Protein AF-A0A0D0CA30-F1 (afdb_monomer_lite)

Foldseek 3Di:
DDDPPVVVVVLVVLLVLVLVQLLCVLLVHDHDDRDDQPPDPVSVVSNVVSNVVSVVVSVVVVVCVVPVPPD

Secondary structure (DSSP, 8-state):
-PPPHHHHHHHHHHHHHHHHHHHHHHTTPPPPPPPPPP--HHHHHHHHHHHHHHHHHHHHHHHHHHS----

Structure (mmCIF, N/CA/C/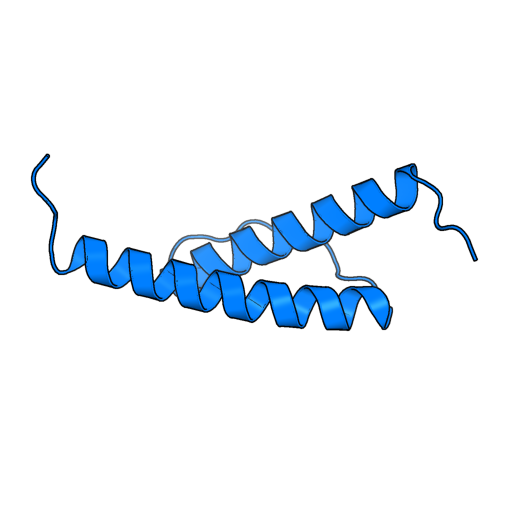O backbone):
data_AF-A0A0D0CA30-F1
#
_entry.id   AF-A0A0D0CA30-F1
#
loop_
_atom_site.group_PDB
_atom_site.id
_atom_site.type_symbol
_atom_site.label_atom_id
_atom_site.label_alt_id
_atom_site.label_comp_id
_atom_site.label_asym_id
_atom_site.label_entity_id
_atom_site.label_seq_id
_atom_site.pdbx_PDB_ins_code
_atom_site.Cartn_x
_atom_site.Cartn_y
_atom_site.Cartn_z
_atom_site.occupancy
_atom_site.B_iso_or_equiv
_atom_site.auth_seq_id
_atom_site.auth_comp_id
_atom_site.auth_asym_id
_atom_site.auth_atom_id
_atom_site.pdbx_PDB_model_num
ATOM 1 N N . MET A 1 1 ? 20.884 5.880 -15.791 1.00 55.62 1 MET A N 1
ATOM 2 C CA . MET A 1 1 ? 20.305 4.820 -16.639 1.00 55.62 1 MET A CA 1
ATOM 3 C C . MET A 1 1 ? 18.809 5.054 -16.613 1.00 55.62 1 MET A C 1
ATOM 5 O O . MET A 1 1 ? 18.263 5.062 -15.516 1.00 55.62 1 MET A O 1
ATOM 9 N N . ASP A 1 2 ? 18.183 5.357 -17.750 1.00 72.38 2 ASP A N 1
ATOM 10 C CA . ASP A 1 2 ? 16.726 5.513 -17.798 1.00 72.38 2 ASP A CA 1
ATOM 11 C C . ASP A 1 2 ? 16.067 4.156 -17.570 1.00 72.38 2 ASP A C 1
ATOM 13 O O . ASP A 1 2 ? 16.403 3.167 -18.223 1.00 72.38 2 ASP A O 1
ATOM 17 N N . ILE A 1 3 ? 15.160 4.102 -16.599 1.00 64.75 3 ILE A N 1
ATOM 18 C CA . ILE A 1 3 ? 14.390 2.901 -16.305 1.00 64.75 3 ILE A CA 1
ATOM 19 C C . ILE A 1 3 ? 13.261 2.831 -17.340 1.00 64.75 3 ILE A C 1
ATOM 21 O O . ILE A 1 3 ? 12.492 3.788 -17.447 1.00 64.75 3 ILE A O 1
ATOM 25 N N . PRO A 1 4 ? 13.114 1.725 -18.088 1.00 79.62 4 PRO A N 1
ATOM 26 C CA . PRO A 1 4 ? 11.992 1.559 -19.002 1.00 79.62 4 PRO A CA 1
ATOM 27 C C . PRO A 1 4 ? 10.651 1.758 -18.282 1.00 79.62 4 PRO A C 1
ATOM 29 O O . PRO A 1 4 ? 10.442 1.223 -17.194 1.00 79.62 4 PRO A O 1
ATOM 32 N N . SER A 1 5 ? 9.715 2.481 -18.897 1.00 77.19 5 SER A N 1
ATOM 33 C CA . SER A 1 5 ? 8.412 2.812 -18.295 1.00 77.19 5 SER A CA 1
ATOM 34 C C . SER A 1 5 ? 7.617 1.584 -17.829 1.00 77.19 5 SER A C 1
ATOM 36 O O . SER A 1 5 ? 6.955 1.628 -16.794 1.00 77.19 5 SER A O 1
ATOM 38 N N . HIS A 1 6 ? 7.736 0.454 -18.535 1.00 77.81 6 HIS A N 1
ATOM 39 C CA . HIS A 1 6 ? 7.115 -0.812 -18.130 1.00 77.81 6 HIS A CA 1
ATOM 40 C C . HIS A 1 6 ? 7.690 -1.365 -16.813 1.00 77.81 6 HIS A C 1
ATOM 42 O O . HIS A 1 6 ? 6.960 -1.957 -16.024 1.00 77.81 6 HIS A O 1
ATOM 48 N N . TRP A 1 7 ? 8.981 -1.144 -16.549 1.00 76.56 7 TRP A N 1
ATOM 49 C CA . TRP A 1 7 ? 9.633 -1.555 -15.306 1.00 76.56 7 TRP A CA 1
ATOM 50 C C . TRP A 1 7 ? 9.233 -0.648 -14.139 1.00 76.56 7 TRP A C 1
ATOM 52 O O . TRP A 1 7 ? 9.035 -1.127 -13.027 1.00 76.56 7 TRP A O 1
ATOM 62 N N . GLN A 1 8 ? 9.043 0.650 -14.393 1.00 77.75 8 GLN A N 1
ATOM 63 C CA . GLN A 1 8 ? 8.533 1.584 -13.384 1.00 77.75 8 GL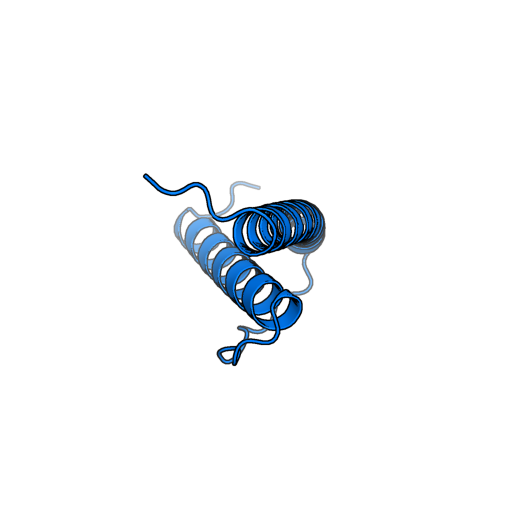N A CA 1
ATOM 64 C C . GLN A 1 8 ? 7.110 1.225 -12.946 1.00 77.75 8 GLN A C 1
ATOM 66 O O . GLN A 1 8 ? 6.858 1.142 -11.748 1.00 77.75 8 GLN A O 1
ATOM 71 N N . LEU A 1 9 ? 6.207 0.950 -13.895 1.00 82.75 9 LEU A N 1
ATOM 72 C CA . LEU A 1 9 ? 4.840 0.511 -13.591 1.00 82.75 9 LEU A CA 1
ATOM 73 C C . LEU A 1 9 ? 4.828 -0.782 -12.768 1.00 82.75 9 LEU A C 1
ATOM 75 O O . LEU A 1 9 ? 4.136 -0.863 -11.761 1.00 82.75 9 LEU A O 1
ATOM 79 N N . HIS A 1 10 ? 5.659 -1.755 -13.144 1.00 83.62 10 HIS A N 1
ATOM 80 C CA . HIS A 1 10 ? 5.777 -3.008 -12.404 1.00 83.62 10 HIS A CA 1
ATOM 81 C C . HIS A 1 10 ? 6.287 -2.804 -10.966 1.00 83.62 10 HIS A C 1
ATOM 83 O O . HIS A 1 10 ? 5.773 -3.417 -10.035 1.00 83.62 10 HIS A O 1
ATOM 89 N N . MET A 1 11 ? 7.272 -1.922 -10.752 1.00 82.69 11 MET A N 1
ATOM 90 C CA . MET A 1 11 ? 7.739 -1.604 -9.396 1.00 82.69 11 MET A CA 1
ATOM 91 C C . MET A 1 11 ? 6.671 -0.880 -8.566 1.00 82.69 11 MET A C 1
ATOM 93 O O . MET A 1 11 ? 6.531 -1.179 -7.382 1.00 82.69 11 MET A O 1
ATOM 97 N N . LEU A 1 12 ? 5.900 0.029 -9.175 1.00 84.00 12 LEU A N 1
ATOM 98 C CA . LEU A 1 12 ? 4.791 0.710 -8.501 1.00 84.00 12 LEU A CA 1
ATOM 99 C C . LEU A 1 12 ? 3.696 -0.272 -8.073 1.00 84.00 12 LEU A C 1
ATOM 101 O O . LEU A 1 12 ? 3.233 -0.183 -6.940 1.00 84.00 12 LEU A O 1
ATOM 105 N N . ASP A 1 13 ? 3.334 -1.235 -8.923 1.00 86.88 13 ASP A N 1
ATOM 106 C CA . ASP A 1 13 ? 2.351 -2.272 -8.580 1.00 86.88 13 ASP A CA 1
ATOM 107 C C . ASP A 1 13 ? 2.818 -3.139 -7.402 1.00 86.88 13 ASP A C 1
ATOM 109 O O . ASP A 1 13 ? 2.031 -3.454 -6.506 1.00 86.88 13 ASP A O 1
ATOM 113 N N . ILE A 1 14 ? 4.110 -3.485 -7.355 1.00 85.88 14 ILE A N 1
ATOM 114 C CA . ILE A 1 14 ? 4.696 -4.221 -6.227 1.00 85.88 14 ILE A CA 1
ATOM 115 C C . ILE A 1 14 ? 4.613 -3.396 -4.935 1.00 85.88 14 ILE A C 1
ATOM 117 O O . ILE A 1 14 ? 4.170 -3.914 -3.910 1.00 85.88 14 ILE A O 1
ATOM 121 N N . ILE A 1 15 ? 5.014 -2.119 -4.974 1.00 86.62 15 ILE A N 1
ATOM 122 C CA . ILE A 1 15 ? 4.989 -1.231 -3.800 1.00 86.62 15 ILE A CA 1
ATOM 123 C C . ILE A 1 15 ? 3.548 -1.002 -3.330 1.00 86.62 15 ILE A C 1
ATOM 125 O O . ILE A 1 15 ? 3.276 -1.072 -2.135 1.00 86.62 15 ILE A O 1
ATOM 129 N N . ALA A 1 16 ? 2.607 -0.792 -4.251 1.00 87.69 16 ALA A N 1
ATOM 130 C CA . ALA A 1 16 ? 1.195 -0.632 -3.923 1.00 87.69 16 ALA A CA 1
ATOM 131 C C . ALA A 1 16 ? 0.618 -1.903 -3.277 1.00 87.69 16 ALA A C 1
ATOM 133 O O . ALA A 1 16 ? -0.068 -1.822 -2.257 1.00 87.69 16 ALA A O 1
ATOM 134 N N . GLY A 1 17 ? 0.936 -3.081 -3.824 1.00 89.19 17 GLY A N 1
ATOM 135 C CA . GLY A 1 17 ? 0.549 -4.365 -3.238 1.00 89.19 17 GLY A CA 1
ATOM 136 C C . GLY A 1 17 ? 1.117 -4.560 -1.830 1.00 89.19 17 GLY A C 1
ATOM 137 O O . GLY A 1 17 ? 0.392 -4.967 -0.922 1.00 89.19 17 GLY A O 1
ATOM 138 N N . TYR A 1 18 ? 2.387 -4.199 -1.631 1.00 88.12 18 TYR A N 1
ATOM 139 C CA . TYR A 1 18 ? 3.028 -4.188 -0.319 1.00 88.12 18 TYR A CA 1
ATOM 140 C C . TYR A 1 18 ? 2.312 -3.246 0.661 1.00 88.12 18 TYR A C 1
ATOM 142 O O . TYR A 1 18 ? 1.895 -3.690 1.727 1.00 88.12 18 TYR A O 1
ATOM 150 N N . MET A 1 19 ? 2.081 -1.982 0.285 1.00 89.94 19 MET A N 1
ATOM 151 C CA . MET A 1 19 ? 1.407 -0.989 1.134 1.00 89.94 19 MET A CA 1
ATOM 152 C C . MET A 1 19 ? 0.021 -1.447 1.587 1.00 89.94 19 MET A C 1
ATOM 154 O O . MET A 1 19 ? -0.329 -1.308 2.758 1.00 89.94 19 MET A O 1
ATOM 158 N N . VAL A 1 20 ? -0.770 -2.009 0.668 1.00 88.94 20 VAL A N 1
ATOM 159 C CA . VAL A 1 20 ? -2.106 -2.530 0.984 1.00 88.94 20 VAL A CA 1
ATOM 160 C C . VAL A 1 20 ? -2.009 -3.672 1.989 1.00 88.94 20 VAL A C 1
ATOM 162 O O . VAL A 1 20 ? -2.738 -3.672 2.979 1.00 88.94 20 VAL A O 1
ATOM 165 N N . ASN A 1 21 ? -1.098 -4.621 1.778 1.00 90.38 21 ASN A N 1
ATOM 166 C CA . ASN A 1 21 ? -0.931 -5.746 2.692 1.00 90.38 21 ASN A CA 1
ATOM 167 C C . ASN A 1 21 ? -0.452 -5.305 4.078 1.00 90.38 21 ASN A C 1
ATOM 169 O O . ASN A 1 21 ? -1.056 -5.716 5.066 1.00 90.38 21 ASN A O 1
ATOM 173 N N . GLN A 1 22 ? 0.544 -4.418 4.156 1.00 88.88 22 GLN A N 1
ATOM 174 C CA . GLN A 1 22 ? 1.023 -3.884 5.432 1.00 88.88 22 GLN A CA 1
ATOM 175 C C . GLN A 1 22 ? -0.075 -3.120 6.177 1.00 88.88 22 GLN A C 1
ATOM 177 O O . GLN A 1 22 ? -0.209 -3.244 7.395 1.00 88.88 22 GLN A O 1
ATOM 182 N N . PHE A 1 23 ? -0.892 -2.341 5.461 1.00 89.12 23 PHE A N 1
ATOM 183 C CA . PHE A 1 23 ? -2.017 -1.637 6.068 1.00 89.12 23 PHE A CA 1
ATOM 184 C C . PHE A 1 23 ? -3.044 -2.611 6.645 1.00 89.12 23 PHE A C 1
ATOM 186 O O . PHE A 1 23 ? -3.404 -2.476 7.814 1.00 89.12 23 PHE A O 1
ATOM 193 N N . LEU A 1 24 ? -3.473 -3.603 5.856 1.00 89.50 24 LEU A N 1
ATOM 194 C CA . LEU A 1 24 ? -4.428 -4.627 6.286 1.00 89.50 24 LEU A CA 1
ATOM 195 C C . LEU A 1 24 ? -3.904 -5.402 7.500 1.00 89.50 24 LEU A C 1
ATOM 197 O O . LEU A 1 24 ? -4.638 -5.553 8.474 1.00 89.50 24 LEU A O 1
ATOM 201 N N . GLU A 1 25 ? -2.634 -5.811 7.486 1.00 88.50 25 GLU A N 1
ATOM 202 C CA . GLU A 1 25 ? -1.984 -6.473 8.621 1.00 88.50 25 GLU A CA 1
ATOM 203 C C . GLU A 1 25 ? -2.007 -5.591 9.876 1.00 88.50 25 GLU A C 1
ATOM 205 O O . GLU A 1 25 ? -2.422 -6.038 10.946 1.00 88.50 25 GLU A O 1
ATOM 210 N N . THR A 1 26 ? -1.651 -4.310 9.734 1.00 88.00 26 THR A N 1
ATOM 211 C CA . THR A 1 26 ? -1.609 -3.351 10.851 1.00 88.00 26 THR A CA 1
ATOM 212 C C . THR A 1 26 ? -2.982 -3.160 11.504 1.00 88.00 26 THR A C 1
ATOM 214 O O . THR A 1 26 ? -3.073 -2.944 12.714 1.00 88.00 26 THR A O 1
ATOM 217 N N . ILE A 1 27 ? -4.066 -3.251 10.728 1.00 87.94 27 ILE A N 1
ATOM 218 C CA . ILE A 1 27 ? -5.440 -3.148 11.243 1.00 87.94 27 ILE A CA 1
ATOM 219 C C . ILE A 1 27 ? -6.080 -4.512 11.559 1.00 87.94 27 ILE A C 1
ATOM 221 O O . ILE A 1 27 ? -7.269 -4.564 11.883 1.00 87.94 27 ILE A O 1
ATOM 225 N N . GLY A 1 28 ? -5.315 -5.607 11.485 1.00 86.88 28 GLY A N 1
ATOM 226 C CA . GLY A 1 28 ? -5.766 -6.962 11.817 1.00 86.88 28 GLY A CA 1
ATOM 227 C C . GLY A 1 28 ? -6.719 -7.591 10.795 1.00 86.88 28 GLY A C 1
ATOM 228 O O . GLY A 1 28 ? -7.514 -8.461 11.151 1.00 86.88 28 GLY A O 1
ATOM 229 N N . GLN A 1 29 ? -6.684 -7.142 9.539 1.00 87.88 29 GLN A N 1
ATOM 230 C CA . GLN A 1 29 ? -7.461 -7.706 8.438 1.00 87.88 29 GLN A CA 1
ATOM 231 C C . GLN A 1 29 ? -6.672 -8.768 7.653 1.00 87.88 29 GLN A C 1
ATOM 233 O O . GLN A 1 29 ? -5.442 -8.727 7.611 1.00 87.88 29 GLN A O 1
ATOM 238 N N . PRO A 1 30 ? -7.368 -9.721 7.000 1.00 86.19 30 PRO A N 1
ATOM 239 C CA . PRO A 1 30 ? -6.720 -10.710 6.148 1.00 86.19 30 PRO A CA 1
ATOM 240 C C . PRO A 1 30 ? -5.933 -10.039 5.021 1.00 86.19 30 PRO A C 1
ATOM 242 O O . PRO A 1 30 ? -6.476 -9.214 4.284 1.00 86.19 30 PRO A O 1
ATOM 245 N N . THR A 1 31 ? -4.670 -10.423 4.867 1.00 85.00 31 THR A N 1
ATOM 246 C CA . THR A 1 31 ? -3.801 -9.946 3.790 1.00 85.00 31 THR A CA 1
ATOM 247 C C . THR A 1 31 ? -3.937 -10.817 2.543 1.00 85.00 31 THR A C 1
ATOM 249 O O . THR A 1 31 ? -4.433 -11.948 2.579 1.00 85.00 31 THR A O 1
ATOM 252 N N . ARG A 1 32 ? -3.504 -10.282 1.402 1.00 78.62 32 ARG A N 1
ATOM 253 C CA . ARG A 1 32 ? -3.394 -11.021 0.140 1.00 78.62 32 ARG A CA 1
ATOM 254 C C . ARG A 1 32 ? -1.934 -11.464 -0.046 1.00 78.62 32 ARG A C 1
ATOM 256 O O . ARG A 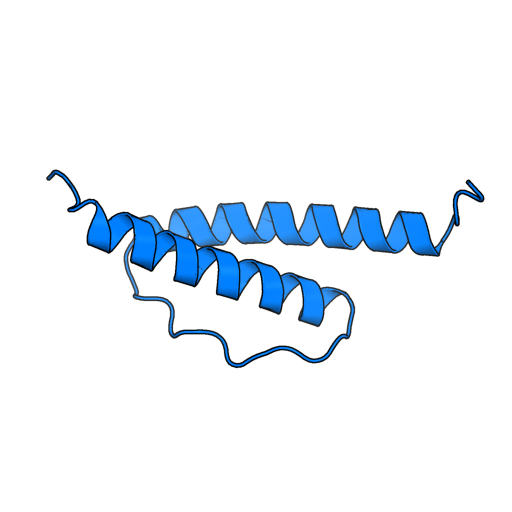1 32 ? -1.058 -10.847 0.552 1.00 78.62 32 ARG A O 1
ATOM 263 N N . PRO A 1 33 ? -1.618 -12.489 -0.862 1.00 75.75 33 PRO A N 1
ATOM 264 C CA . PRO A 1 33 ? -0.223 -12.854 -1.112 1.00 75.75 33 PRO A CA 1
ATOM 265 C C . PRO A 1 33 ? 0.596 -11.649 -1.591 1.00 75.75 33 PRO A C 1
ATOM 267 O O . PRO A 1 33 ? 0.272 -11.052 -2.617 1.00 75.75 33 PRO A O 1
ATOM 270 N N . THR A 1 34 ? 1.626 -11.277 -0.829 1.00 68.44 34 THR A N 1
ATOM 271 C CA . THR A 1 34 ? 2.528 -10.174 -1.178 1.00 68.44 34 THR A CA 1
ATOM 272 C C . THR A 1 34 ? 3.440 -10.614 -2.325 1.00 68.44 34 THR A C 1
ATOM 274 O O . THR A 1 34 ? 4.076 -11.667 -2.214 1.00 68.44 34 THR A O 1
ATOM 277 N N . PRO A 1 35 ? 3.531 -9.847 -3.426 1.00 69.75 35 PRO A N 1
ATOM 278 C CA . PRO A 1 35 ? 4.542 -10.081 -4.449 1.00 69.75 35 PRO A CA 1
ATOM 279 C C . PRO A 1 35 ? 5.944 -10.008 -3.838 1.00 69.75 35 PRO A C 1
ATOM 281 O O . PRO A 1 35 ? 6.208 -9.151 -2.996 1.00 69.75 35 PRO A O 1
ATOM 284 N N . ALA A 1 36 ? 6.849 -10.890 -4.262 1.00 73.00 36 ALA A N 1
ATOM 285 C CA . ALA A 1 36 ? 8.229 -10.849 -3.796 1.00 73.00 36 ALA A CA 1
ATOM 286 C C . ALA A 1 36 ? 8.864 -9.498 -4.168 1.00 73.00 36 ALA A C 1
ATOM 288 O O . ALA A 1 36 ? 8.923 -9.140 -5.346 1.00 73.00 36 ALA A O 1
ATOM 289 N N . LEU A 1 37 ? 9.316 -8.756 -3.156 1.00 71.06 37 LEU A N 1
ATOM 290 C CA . LEU A 1 37 ? 10.022 -7.491 -3.332 1.00 71.06 37 LEU A CA 1
ATOM 291 C C . LEU A 1 37 ? 11.410 -7.787 -3.925 1.00 71.06 37 LEU A C 1
ATOM 293 O O . LEU A 1 37 ? 12.181 -8.518 -3.303 1.00 71.06 37 LEU A O 1
ATOM 297 N N . PRO A 1 38 ? 11.757 -7.270 -5.116 1.00 69.88 38 PRO A N 1
ATOM 298 C CA . PRO A 1 38 ? 13.110 -7.422 -5.637 1.00 69.88 38 PRO A CA 1
ATOM 299 C C . PRO A 1 38 ? 14.118 -6.623 -4.796 1.00 69.88 38 PRO A C 1
ATOM 301 O O . PRO A 1 38 ? 13.935 -5.425 -4.586 1.00 69.88 38 PRO A O 1
ATOM 304 N N . ASP A 1 39 ? 15.219 -7.254 -4.379 1.00 67.00 39 ASP A N 1
ATOM 305 C CA . ASP A 1 39 ? 16.296 -6.623 -3.596 1.00 67.00 39 ASP A CA 1
ATOM 306 C C . ASP A 1 39 ? 17.098 -5.612 -4.432 1.00 67.00 39 ASP A C 1
ATOM 308 O O . ASP A 1 39 ? 18.227 -5.841 -4.869 1.00 67.00 39 ASP A O 1
ATOM 312 N N . THR A 1 40 ? 16.492 -4.454 -4.678 1.00 74.25 40 THR A N 1
ATOM 313 C CA . THR A 1 40 ? 17.132 -3.304 -5.313 1.00 74.25 40 THR A CA 1
ATOM 314 C C . THR A 1 40 ? 17.084 -2.117 -4.360 1.00 74.25 40 THR A C 1
ATOM 316 O O . THR A 1 40 ? 16.082 -1.879 -3.687 1.00 74.25 40 THR A O 1
ATOM 319 N N . SER A 1 41 ? 18.163 -1.334 -4.301 1.00 71.94 41 SER A N 1
ATOM 320 C CA . SER A 1 41 ? 18.266 -0.175 -3.400 1.00 71.94 41 SER A CA 1
ATOM 321 C C . SER A 1 41 ? 17.180 0.883 -3.635 1.00 71.94 41 SER A C 1
ATOM 323 O O . SER A 1 41 ? 16.732 1.523 -2.687 1.00 71.94 41 SER A O 1
ATOM 325 N N . ILE A 1 42 ? 16.718 1.030 -4.882 1.00 72.12 42 ILE A N 1
ATOM 326 C CA . ILE A 1 42 ? 15.597 1.907 -5.258 1.00 72.12 42 ILE A CA 1
ATOM 327 C C . ILE A 1 42 ? 14.301 1.435 -4.591 1.00 72.12 42 ILE A C 1
ATOM 329 O O . ILE A 1 42 ? 13.558 2.244 -4.039 1.00 72.12 42 ILE A O 1
ATOM 333 N N . LEU A 1 43 ? 14.050 0.125 -4.603 1.00 73.94 43 LEU A N 1
ATOM 334 C CA . LEU A 1 43 ? 12.858 -0.451 -3.997 1.00 73.94 43 LEU A CA 1
ATOM 335 C C . LEU A 1 43 ? 12.903 -0.354 -2.467 1.00 73.94 43 LEU A C 1
ATOM 337 O O . LEU A 1 43 ? 11.883 -0.059 -1.861 1.00 73.94 43 LEU A O 1
ATOM 341 N N . LEU A 1 44 ? 14.077 -0.507 -1.844 1.00 78.25 44 LEU A N 1
ATOM 342 C CA . LEU A 1 44 ? 14.239 -0.366 -0.389 1.00 78.25 44 LEU A CA 1
ATOM 343 C C . LEU A 1 44 ? 13.901 1.047 0.113 1.00 78.25 44 LEU A C 1
ATOM 345 O O . LEU A 1 44 ? 13.214 1.188 1.122 1.00 78.25 44 LEU A O 1
ATOM 349 N N . SER A 1 45 ? 14.336 2.094 -0.600 1.00 82.69 45 SER A N 1
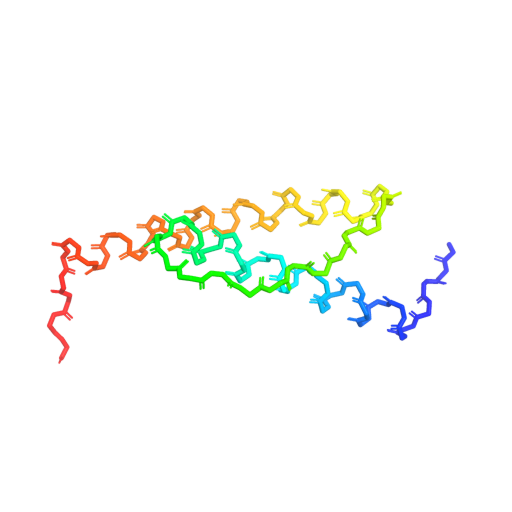ATOM 350 C CA . SER A 1 45 ? 13.967 3.478 -0.255 1.00 82.69 45 SER A CA 1
ATOM 351 C C . SER A 1 45 ? 12.459 3.706 -0.388 1.00 82.69 45 SER A C 1
ATOM 353 O O . SER A 1 45 ? 11.851 4.323 0.482 1.00 82.69 45 SER A O 1
ATOM 355 N N . ALA A 1 46 ? 11.844 3.173 -1.447 1.00 83.69 46 ALA A N 1
ATOM 356 C CA . ALA A 1 46 ? 10.406 3.294 -1.667 1.00 83.69 46 ALA A CA 1
ATOM 357 C C . ALA A 1 46 ? 9.576 2.492 -0.646 1.00 83.69 46 ALA A C 1
ATOM 359 O O . ALA A 1 46 ? 8.523 2.953 -0.218 1.00 83.69 46 ALA A O 1
ATOM 360 N N . VAL A 1 47 ? 10.063 1.326 -0.210 1.00 84.38 47 VAL A N 1
ATOM 361 C CA . VAL A 1 47 ? 9.459 0.527 0.871 1.00 84.38 47 VAL A CA 1
ATOM 362 C C . VAL A 1 47 ? 9.507 1.283 2.201 1.00 84.38 47 VAL A C 1
ATOM 364 O O . VAL A 1 47 ? 8.512 1.319 2.918 1.00 84.38 47 VAL A O 1
ATOM 367 N N . PHE A 1 48 ? 10.617 1.961 2.505 1.00 86.38 48 PHE A N 1
ATOM 368 C CA . PHE A 1 48 ? 10.725 2.770 3.721 1.00 86.38 48 PHE A CA 1
ATOM 369 C C . PHE A 1 48 ? 9.743 3.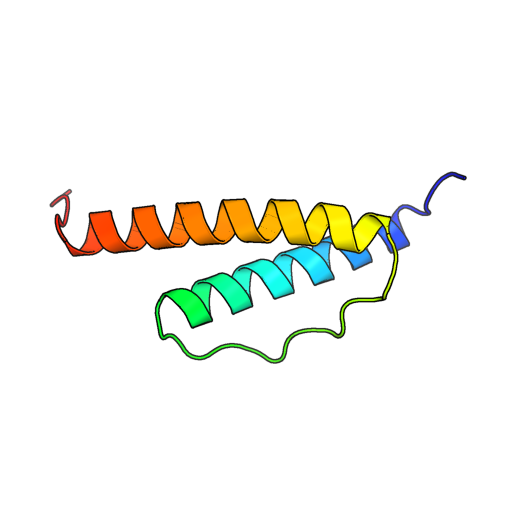956 3.742 1.00 86.38 48 PHE A C 1
ATOM 371 O O . PHE A 1 48 ? 9.166 4.278 4.783 1.00 86.38 48 PHE A O 1
ATOM 378 N N . GLU A 1 49 ? 9.526 4.613 2.600 1.00 87.94 49 GLU A N 1
ATOM 379 C CA . GLU A 1 49 ? 8.493 5.651 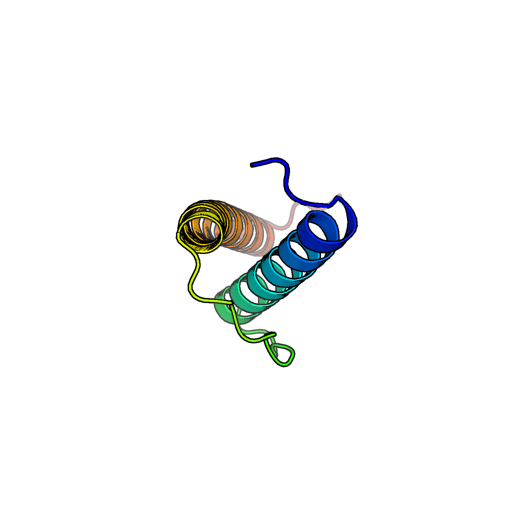2.470 1.00 87.94 49 GLU A CA 1
ATOM 380 C C . GLU A 1 49 ? 7.079 5.062 2.582 1.00 87.94 49 GLU A C 1
ATOM 382 O O . GLU A 1 49 ? 6.233 5.600 3.301 1.00 87.94 49 GLU A O 1
ATOM 387 N N . ALA A 1 50 ? 6.838 3.925 1.926 1.00 88.06 50 ALA A N 1
ATOM 388 C CA . ALA A 1 50 ? 5.584 3.185 1.991 1.00 88.06 50 ALA A CA 1
ATOM 389 C C . ALA A 1 50 ? 5.199 2.816 3.433 1.00 88.06 50 ALA A C 1
ATOM 391 O O . ALA A 1 50 ? 4.053 3.038 3.824 1.00 88.06 50 ALA A O 1
ATOM 392 N N . ASP A 1 51 ? 6.144 2.339 4.246 1.00 89.56 51 ASP A N 1
ATOM 393 C CA . ASP A 1 51 ? 5.903 1.994 5.652 1.00 89.56 51 ASP A CA 1
ATOM 394 C C . ASP A 1 51 ? 5.458 3.202 6.486 1.00 89.56 51 ASP A C 1
ATOM 396 O O . ASP A 1 51 ? 4.515 3.107 7.278 1.00 89.56 51 ASP A O 1
ATOM 400 N N . GLN A 1 52 ? 6.080 4.369 6.287 1.00 91.31 52 GLN A N 1
ATOM 401 C CA . GLN A 1 52 ? 5.686 5.600 6.987 1.00 91.31 52 GLN A CA 1
ATOM 402 C C . GLN A 1 52 ? 4.262 6.039 6.626 1.00 91.31 52 GLN A C 1
ATOM 404 O O . GLN A 1 52 ? 3.494 6.475 7.497 1.00 91.31 52 GLN A O 1
ATOM 409 N N . ILE A 1 53 ? 3.897 5.911 5.347 1.00 91.88 53 ILE A N 1
ATOM 410 C CA . ILE A 1 53 ? 2.549 6.218 4.862 1.00 91.88 53 ILE A CA 1
ATOM 411 C C . ILE A 1 53 ? 1.544 5.239 5.470 1.00 91.88 53 ILE A C 1
ATOM 413 O O . ILE A 1 53 ? 0.543 5.674 6.043 1.00 91.88 53 ILE A O 1
ATOM 417 N N . VAL A 1 54 ? 1.825 3.935 5.408 1.00 92.19 54 VAL A N 1
ATOM 418 C CA . VAL A 1 54 ? 0.961 2.884 5.961 1.00 92.19 54 VAL A CA 1
ATOM 419 C C . VAL A 1 54 ? 0.722 3.095 7.450 1.00 92.19 54 VAL A C 1
ATOM 421 O O . VAL A 1 54 ? -0.424 3.049 7.900 1.00 92.19 54 VAL A O 1
ATOM 424 N N . TRP A 1 55 ? 1.773 3.390 8.215 1.00 91.38 55 TRP A N 1
ATOM 425 C CA . TRP A 1 55 ? 1.646 3.648 9.645 1.00 91.38 55 TRP A CA 1
ATOM 426 C C . TRP A 1 55 ? 0.764 4.870 9.930 1.00 91.38 55 TRP A C 1
ATOM 428 O O . TRP A 1 55 ? -0.118 4.829 10.792 1.00 91.38 55 TRP A O 1
ATOM 438 N N . SER A 1 56 ? 0.944 5.945 9.157 1.00 91.56 56 SER A N 1
ATOM 439 C CA . SER A 1 56 ? 0.117 7.152 9.262 1.00 91.56 56 SER A CA 1
ATOM 440 C C . SER A 1 56 ? -1.350 6.871 8.924 1.00 91.56 56 SER A C 1
ATOM 442 O O . SER A 1 56 ? -2.246 7.314 9.647 1.00 91.56 56 SER A O 1
ATOM 444 N N . MET A 1 57 ? -1.608 6.088 7.871 1.00 92.38 57 MET A N 1
ATOM 445 C CA . MET A 1 57 ? -2.953 5.656 7.482 1.00 92.38 57 MET A CA 1
ATOM 446 C C . MET A 1 57 ? -3.603 4.790 8.559 1.00 92.38 57 MET A C 1
ATOM 448 O O . MET A 1 57 ? -4.756 5.022 8.915 1.00 92.38 57 MET A O 1
ATOM 452 N N . ALA A 1 58 ? -2.872 3.822 9.113 1.00 89.75 58 ALA A N 1
ATOM 453 C CA . ALA A 1 58 ? -3.373 2.951 10.170 1.00 89.75 58 ALA A CA 1
ATOM 454 C C . ALA A 1 58 ? -3.738 3.748 11.427 1.00 89.75 58 ALA A C 1
ATOM 456 O O . ALA A 1 58 ? -4.808 3.549 12.003 1.00 89.75 58 ALA A O 1
ATOM 457 N N . LYS A 1 59 ? -2.901 4.718 11.809 1.00 90.56 59 LYS A N 1
ATOM 458 C CA . LYS A 1 59 ? -3.187 5.622 12.926 1.00 90.56 59 LYS A CA 1
ATOM 459 C C . LYS A 1 59 ? -4.425 6.483 12.665 1.00 90.56 59 LYS A C 1
ATOM 461 O O . LYS A 1 59 ? -5.274 6.618 13.544 1.00 90.56 59 LYS A O 1
ATOM 466 N N . ALA A 1 60 ? -4.564 7.041 11.461 1.00 89.69 60 ALA A N 1
ATOM 467 C CA . ALA A 1 60 ? -5.754 7.799 11.072 1.00 89.69 60 ALA A CA 1
ATOM 468 C C . ALA A 1 60 ? -7.022 6.930 11.109 1.00 89.69 60 ALA A C 1
ATOM 470 O O . ALA A 1 60 ? -8.039 7.349 11.660 1.00 89.69 60 ALA A O 1
ATOM 471 N N . TYR A 1 61 ? -6.940 5.698 10.604 1.00 88.25 61 TYR A N 1
ATOM 472 C CA . TYR A 1 61 ? -8.027 4.721 10.643 1.00 88.25 61 TYR A CA 1
ATOM 473 C C . TYR A 1 61 ? -8.444 4.373 12.081 1.00 88.25 61 TYR A C 1
ATOM 475 O O . TYR A 1 61 ? -9.629 4.385 12.411 1.00 88.25 61 TYR A O 1
ATOM 483 N N . GLN A 1 62 ? -7.482 4.120 12.973 1.00 86.25 62 GLN A N 1
ATOM 484 C CA . GLN A 1 62 ? -7.753 3.871 14.394 1.00 86.25 62 GLN A CA 1
ATOM 485 C C . GLN A 1 62 ? -8.429 5.069 15.071 1.00 86.25 62 GLN A C 1
ATOM 487 O O . GLN A 1 62 ? -9.394 4.893 15.820 1.00 86.25 62 GLN A O 1
ATOM 492 N N . ASN A 1 63 ? -7.973 6.288 14.773 1.00 87.19 63 ASN A N 1
ATOM 493 C CA . ASN A 1 63 ? -8.583 7.507 15.297 1.00 87.19 63 ASN A CA 1
ATOM 494 C C . ASN A 1 63 ? -10.036 7.667 14.817 1.00 87.19 63 ASN A C 1
ATOM 496 O O . ASN A 1 63 ? -10.902 7.975 15.632 1.00 87.19 63 ASN A O 1
ATOM 500 N N . GLN A 1 64 ? -10.324 7.386 13.539 1.00 81.81 64 GLN A N 1
ATOM 501 C CA . GLN A 1 64 ? -11.691 7.404 12.991 1.00 81.81 64 GLN A CA 1
ATOM 502 C C . GLN A 1 64 ? -12.603 6.355 13.634 1.00 81.81 64 GLN A C 1
ATOM 504 O O . GLN A 1 64 ? -13.780 6.612 13.858 1.00 81.81 64 GLN A O 1
ATOM 509 N N . ARG A 1 65 ? -12.080 5.168 13.958 1.00 78.00 65 ARG A N 1
ATOM 510 C CA . ARG A 1 65 ? -12.860 4.144 14.672 1.00 78.00 65 ARG A CA 1
ATOM 511 C C . ARG A 1 65 ? -13.120 4.494 16.132 1.00 78.00 65 ARG A C 1
ATOM 513 O O . ARG A 1 65 ? -14.113 4.039 16.687 1.00 78.00 65 ARG A O 1
ATOM 520 N N . THR A 1 66 ? -12.219 5.254 16.749 1.00 70.44 66 THR A N 1
ATOM 521 C CA . THR A 1 66 ? -12.337 5.685 18.150 1.00 70.44 66 THR A CA 1
ATOM 522 C C . THR A 1 66 ? -13.299 6.865 18.291 1.00 70.44 66 THR A C 1
ATOM 524 O O . THR A 1 66 ? -14.028 6.950 19.274 1.00 70.44 66 THR A O 1
ATOM 527 N N . PHE A 1 67 ? -13.344 7.738 17.284 1.00 62.00 67 PHE A N 1
ATOM 528 C CA . PHE A 1 67 ? -14.278 8.853 17.183 1.00 62.00 67 PHE A CA 1
ATOM 529 C C . PHE A 1 67 ? -14.991 8.768 15.836 1.00 62.00 67 PHE A C 1
ATOM 531 O O . PHE A 1 67 ? -14.541 9.410 14.880 1.00 62.00 67 PHE A O 1
ATOM 538 N N . PRO A 1 68 ? -16.059 7.955 15.722 1.00 59.91 68 PRO A N 1
ATOM 539 C CA . PRO A 1 68 ? -16.859 7.961 14.512 1.00 59.91 68 PRO A CA 1
ATOM 540 C C . PRO A 1 68 ? -17.381 9.385 14.323 1.00 59.91 68 PRO A C 1
ATOM 542 O O . PRO A 1 68 ? -18.109 9.916 15.158 1.00 59.91 68 PRO A O 1
ATOM 545 N N . ILE A 1 69 ? -16.926 10.037 13.256 1.00 61.03 69 ILE A N 1
ATOM 546 C CA . ILE A 1 69 ? -17.550 11.265 12.789 1.00 61.03 69 ILE A CA 1
ATOM 547 C C . ILE A 1 69 ? -18.869 10.793 12.186 1.00 61.03 69 ILE A C 1
ATOM 549 O O . ILE A 1 69 ? -18.863 10.193 11.113 1.00 61.03 69 ILE A O 1
ATOM 553 N N . ASP A 1 70 ? -19.969 10.981 12.912 1.00 59.53 70 ASP A N 1
ATOM 554 C CA . ASP A 1 70 ? -21.308 10.850 12.344 1.00 59.53 70 ASP A CA 1
ATOM 555 C C . ASP A 1 70 ? -21.446 11.943 11.270 1.00 59.53 70 ASP A C 1
ATOM 557 O O . ASP A 1 70 ? -21.462 13.135 11.589 1.00 59.53 70 ASP A O 1
ATOM 561 N N . ILE A 1 71 ? -21.440 11.536 9.997 1.00 57.28 71 ILE A N 1
ATOM 562 C CA . ILE A 1 71 ? -21.691 12.392 8.824 1.00 57.28 71 ILE A CA 1
ATOM 563 C C . ILE A 1 71 ? -23.137 12.186 8.383 1.00 57.28 71 ILE A C 1
ATOM 565 O O . ILE A 1 71 ? -23.546 11.006 8.288 1.00 57.28 71 ILE A O 1
#

Organism: NCBI:txid930991

Sequence (71 aa):
MDIPSHWQLHMLDIIAGYMVNQFLETIGQPTRPTPALPDTSILLSAVFEADQIVWSMAKAYQNQRTFPIDI

Radius of gyration: 14.86 Å; chains: 1; bounding box: 42×25×37 Å

pLDDT: mean 80.92, std 9.73, range [55.62, 92.38]